Protein AF-A0A428WD52-F1 (afdb_monomer)

Solvent-accessible surface area (backbone atoms only — not comparable to full-atom values): 6414 Å² total; per-residue (Å²): 133,85,77,80,84,70,81,85,80,85,50,71,63,56,53,18,35,55,52,31,49,54,50,48,42,49,53,36,42,75,72,61,30,45,63,45,76,43,98,82,58,96,78,38,50,26,32,45,35,42,41,48,99,86,70,44,75,64,87,49,58,37,37,28,32,68,44,30,39,92,80,59,52,59,73,61,51,99,92,44,64,51,82,88,77,57,68,69,58,51,55,49,45,74,65,41,100,47,61,62,45,80,45,80,38,108

Structure (mmCIF, N/CA/C/O backbone):
data_AF-A0A428WD52-F1
#
_entry.id   AF-A0A428WD52-F1
#
loop_
_atom_site.group_PDB
_atom_site.id
_atom_site.type_symbol
_atom_site.label_atom_id
_atom_site.label_alt_id
_atom_site.label_comp_id
_atom_site.label_asym_id
_atom_site.label_entity_id
_atom_site.label_seq_id
_atom_site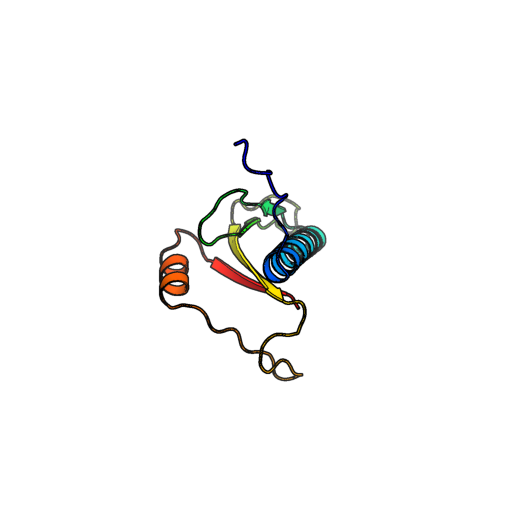.pdbx_PDB_ins_code
_atom_site.Cartn_x
_atom_site.Cartn_y
_atom_site.Cartn_z
_atom_site.occupancy
_atom_site.B_iso_or_equiv
_atom_site.auth_seq_id
_atom_site.auth_comp_id
_atom_site.auth_asym_id
_atom_site.auth_atom_id
_atom_site.pdbx_PDB_model_num
ATOM 1 N N . MET A 1 1 ? 45.670 -4.183 7.021 1.00 44.22 1 MET A N 1
ATOM 2 C CA . MET A 1 1 ? 45.039 -3.563 5.835 1.00 44.22 1 MET A CA 1
ATOM 3 C C . MET A 1 1 ? 43.598 -3.232 6.194 1.00 44.22 1 MET A C 1
ATOM 5 O O . MET A 1 1 ? 42.764 -4.125 6.194 1.00 44.22 1 MET A O 1
ATOM 9 N N . ALA A 1 2 ? 43.319 -1.994 6.609 1.00 51.59 2 ALA A N 1
ATOM 10 C CA . ALA A 1 2 ? 41.952 -1.557 6.884 1.00 51.59 2 ALA A CA 1
ATOM 11 C C . ALA A 1 2 ? 41.220 -1.388 5.544 1.00 51.59 2 ALA A C 1
ATOM 13 O O . ALA A 1 2 ? 41.616 -0.558 4.726 1.00 51.59 2 ALA A O 1
ATOM 14 N N . GLY A 1 3 ? 40.205 -2.217 5.287 1.00 56.84 3 GLY A N 1
ATOM 15 C CA . GLY A 1 3 ? 39.366 -2.09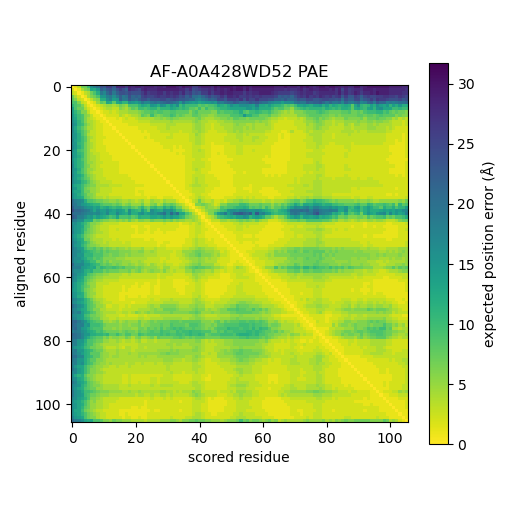1 4.099 1.00 56.84 3 GLY A CA 1
ATOM 16 C C . GLY A 1 3 ? 38.681 -0.727 4.094 1.00 56.84 3 GLY A C 1
ATOM 17 O O . GLY A 1 3 ? 38.067 -0.333 5.084 1.00 56.84 3 GLY A O 1
ATOM 18 N N . ARG A 1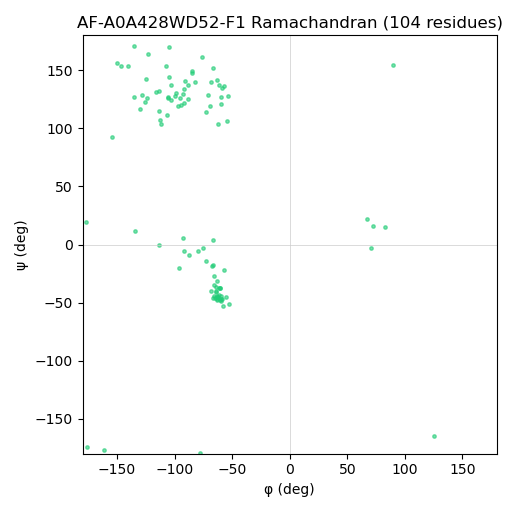 4 ? 38.813 0.016 2.994 1.00 63.97 4 ARG A N 1
ATOM 19 C CA . ARG A 1 4 ? 38.160 1.314 2.814 1.00 63.97 4 ARG A CA 1
ATOM 20 C C . ARG A 1 4 ? 36.645 1.100 2.850 1.00 63.97 4 ARG A C 1
ATOM 22 O O . ARG A 1 4 ? 36.078 0.613 1.873 1.00 63.97 4 ARG A O 1
ATOM 29 N N . LEU A 1 5 ? 36.007 1.454 3.967 1.00 64.44 5 LEU A N 1
ATOM 30 C CA . LEU A 1 5 ? 34.549 1.509 4.088 1.00 64.44 5 LEU A CA 1
ATOM 31 C C . LEU A 1 5 ? 34.023 2.411 2.969 1.00 64.44 5 LEU A C 1
ATOM 33 O O . LEU A 1 5 ? 34.231 3.624 2.968 1.00 64.44 5 LEU A O 1
ATOM 37 N N . THR A 1 6 ? 33.417 1.796 1.960 1.00 77.94 6 THR A N 1
ATOM 38 C CA . THR A 1 6 ? 32.752 2.512 0.877 1.00 77.94 6 THR A CA 1
ATOM 39 C C . THR A 1 6 ? 31.321 2.750 1.326 1.00 77.94 6 THR A C 1
ATOM 41 O O . THR A 1 6 ? 30.635 1.810 1.720 1.00 77.94 6 THR A O 1
ATOM 44 N N . MET A 1 7 ? 30.880 4.009 1.311 1.00 85.12 7 MET A N 1
ATOM 45 C CA . MET A 1 7 ? 29.503 4.337 1.677 1.00 85.12 7 MET A CA 1
ATOM 46 C C . MET A 1 7 ? 28.530 3.596 0.745 1.00 85.12 7 MET A C 1
ATOM 48 O O . MET A 1 7 ? 28.754 3.596 -0.474 1.00 85.12 7 MET A O 1
ATOM 52 N N . PRO A 1 8 ? 27.467 2.968 1.280 1.00 82.94 8 PRO A N 1
ATOM 53 C CA . PRO A 1 8 ? 26.490 2.272 0.457 1.00 82.94 8 PRO A CA 1
ATOM 54 C C . PRO A 1 8 ? 25.807 3.259 -0.494 1.00 82.94 8 PRO A C 1
ATOM 56 O O . PRO A 1 8 ? 25.453 4.377 -0.115 1.00 82.94 8 PRO A O 1
ATOM 59 N N . ARG A 1 9 ? 25.621 2.847 -1.751 1.00 85.25 9 ARG A N 1
ATOM 60 C CA . ARG A 1 9 ? 24.884 3.630 -2.748 1.00 85.25 9 ARG A CA 1
ATOM 61 C C . ARG A 1 9 ? 23.429 3.199 -2.744 1.00 85.25 9 ARG A C 1
ATOM 63 O O . ARG A 1 9 ? 23.136 2.014 -2.860 1.00 85.25 9 ARG A O 1
ATOM 70 N N . ARG A 1 10 ? 22.527 4.172 -2.660 1.00 84.69 10 ARG A N 1
ATOM 71 C CA . ARG A 1 10 ? 21.091 3.928 -2.785 1.00 84.69 10 ARG A CA 1
ATOM 72 C C . ARG A 1 10 ? 20.739 3.577 -4.231 1.00 84.69 10 ARG A C 1
ATOM 74 O O . ARG A 1 10 ? 21.113 4.316 -5.144 1.00 84.69 10 ARG A O 1
ATOM 81 N N . SER A 1 11 ? 20.017 2.479 -4.435 1.00 89.81 11 SER A N 1
ATOM 82 C CA . SER A 1 11 ? 19.551 2.060 -5.759 1.00 89.81 11 SER A CA 1
ATOM 83 C C . SER A 1 11 ? 18.354 2.890 -6.237 1.00 89.81 11 SER A C 1
ATOM 85 O O . SER A 1 11 ? 17.664 3.538 -5.445 1.00 89.81 11 SER A O 1
ATOM 87 N N . VAL A 1 12 ? 18.094 2.856 -7.547 1.00 89.44 12 VAL A N 1
ATOM 88 C CA . VAL A 1 12 ? 16.888 3.436 -8.168 1.00 89.44 12 VAL A CA 1
ATOM 89 C C . VAL A 1 12 ? 15.628 2.858 -7.519 1.00 89.44 12 VAL A C 1
ATOM 91 O O . VAL A 1 12 ? 14.741 3.602 -7.120 1.00 89.44 12 VAL A O 1
ATOM 94 N N . GLN A 1 13 ? 15.603 1.540 -7.318 1.00 87.19 13 GLN A N 1
ATOM 95 C CA . GLN A 1 13 ? 14.492 0.816 -6.702 1.00 87.19 13 GLN A CA 1
ATOM 96 C C . GLN A 1 13 ? 14.246 1.282 -5.265 1.00 87.19 13 GLN A C 1
ATOM 98 O O . GLN A 1 13 ? 13.108 1.535 -4.886 1.00 87.19 13 GLN A O 1
ATOM 103 N N . GLN A 1 14 ? 15.310 1.470 -4.476 1.00 89.12 14 GLN A N 1
ATOM 104 C CA . GLN A 1 14 ? 15.178 2.016 -3.127 1.00 89.12 14 GLN A CA 1
ATOM 105 C C . GLN A 1 14 ? 14.602 3.433 -3.173 1.00 89.12 14 GLN A C 1
ATOM 107 O O . GLN A 1 14 ? 13.708 3.756 -2.402 1.00 89.12 14 GLN A O 1
ATOM 112 N N . ARG A 1 15 ? 15.085 4.309 -4.063 1.00 92.69 15 ARG A N 1
ATOM 113 C CA . ARG A 1 15 ? 14.508 5.658 -4.197 1.00 92.69 15 ARG A CA 1
ATOM 114 C C . ARG A 1 15 ? 13.024 5.629 -4.558 1.00 92.69 15 ARG A C 1
ATOM 116 O O . ARG A 1 15 ? 12.267 6.339 -3.904 1.00 92.69 15 ARG A O 1
ATOM 123 N N . ALA A 1 16 ? 12.642 4.822 -5.545 1.00 93.69 16 ALA A N 1
ATOM 124 C CA . ALA A 1 16 ? 11.262 4.677 -5.989 1.00 93.69 16 ALA A CA 1
ATOM 125 C C . ALA A 1 16 ? 10.349 4.189 -4.855 1.00 93.69 16 ALA A C 1
ATOM 127 O O . ALA A 1 16 ? 9.331 4.820 -4.597 1.00 93.69 16 ALA A O 1
ATOM 128 N N . GLY A 1 17 ? 10.761 3.150 -4.116 1.00 92.25 17 GLY A N 1
ATOM 129 C CA . GLY A 1 17 ? 10.007 2.630 -2.968 1.00 92.25 17 GLY A CA 1
ATOM 130 C C . GLY A 1 17 ? 9.760 3.692 -1.896 1.00 92.25 17 GLY A C 1
ATOM 131 O O . GLY A 1 17 ? 8.618 4.000 -1.585 1.00 92.25 17 GLY A O 1
ATOM 132 N N . PHE A 1 18 ? 10.816 4.368 -1.441 1.00 92.44 18 PHE A N 1
ATOM 133 C CA . PHE A 1 18 ? 10.686 5.432 -0.439 1.00 92.44 18 PHE A CA 1
ATOM 134 C C . PHE A 1 18 ? 9.811 6.611 -0.897 1.00 92.44 18 PHE A C 1
ATOM 136 O O . PHE A 1 18 ? 9.112 7.204 -0.080 1.00 92.44 18 PHE A O 1
ATOM 143 N N . ARG A 1 19 ? 9.870 7.004 -2.180 1.00 94.94 19 ARG A N 1
ATOM 144 C CA . ARG A 1 19 ? 8.983 8.062 -2.694 1.00 94.94 19 ARG A CA 1
ATOM 145 C C . ARG A 1 19 ? 7.533 7.597 -2.745 1.00 94.94 19 ARG A C 1
ATOM 147 O O . ARG A 1 19 ? 6.654 8.376 -2.397 1.00 94.94 19 ARG A O 1
ATOM 154 N N . ALA A 1 20 ? 7.303 6.352 -3.148 1.00 96.12 20 ALA A N 1
ATOM 155 C CA . ALA A 1 20 ? 5.976 5.761 -3.174 1.00 96.12 20 ALA A CA 1
ATOM 156 C C . ALA A 1 20 ? 5.371 5.672 -1.767 1.00 96.12 20 ALA A C 1
ATOM 158 O O . ALA A 1 20 ? 4.240 6.099 -1.575 1.00 96.12 20 ALA A O 1
ATOM 159 N N . GLU A 1 21 ? 6.128 5.216 -0.767 1.00 95.75 21 GLU A N 1
ATOM 160 C CA . GLU A 1 21 ? 5.670 5.186 0.630 1.00 95.75 21 GLU A CA 1
ATOM 161 C C . GLU A 1 21 ? 5.313 6.586 1.145 1.00 95.75 21 GLU A C 1
ATOM 163 O O . GLU A 1 21 ? 4.251 6.770 1.731 1.00 95.75 21 GLU A O 1
ATOM 168 N N . ALA A 1 22 ? 6.151 7.593 0.868 1.00 96.12 22 ALA A N 1
ATOM 169 C CA . ALA A 1 22 ? 5.867 8.977 1.250 1.00 96.12 22 ALA A CA 1
ATOM 170 C C . ALA A 1 22 ? 4.617 9.541 0.549 1.00 96.12 22 ALA A C 1
ATOM 172 O O . ALA A 1 22 ? 3.858 10.308 1.142 1.00 96.12 22 ALA A O 1
ATOM 173 N N . PHE A 1 23 ? 4.391 9.166 -0.712 1.00 97.38 23 PHE A N 1
ATOM 174 C CA . PHE A 1 23 ? 3.175 9.527 -1.434 1.00 97.38 23 PHE A CA 1
ATOM 175 C C . PHE A 1 23 ? 1.937 8.872 -0.812 1.00 97.38 23 PHE A C 1
ATOM 177 O O . PHE A 1 23 ? 0.929 9.548 -0.621 1.00 97.38 23 PHE A O 1
ATOM 184 N N . VAL A 1 24 ? 2.018 7.584 -0.465 1.00 97.94 24 VAL A N 1
ATOM 185 C CA . VAL A 1 24 ? 0.922 6.842 0.174 1.00 97.94 24 VAL A CA 1
ATOM 186 C C . VAL A 1 24 ? 0.586 7.425 1.540 1.00 97.94 24 VAL A C 1
ATOM 188 O O . VAL A 1 24 ? -0.585 7.676 1.795 1.00 97.94 24 VAL A O 1
ATOM 191 N N . ASP A 1 25 ? 1.586 7.703 2.377 1.00 97.94 25 ASP A N 1
ATOM 192 C CA . ASP A 1 25 ? 1.397 8.362 3.675 1.00 97.94 25 ASP A CA 1
ATOM 193 C C . ASP A 1 25 ? 0.605 9.668 3.520 1.00 97.94 25 ASP A C 1
ATOM 195 O O . ASP A 1 25 ? -0.454 9.857 4.127 1.00 97.94 25 ASP A O 1
ATOM 199 N N . LYS A 1 26 ? 1.051 10.531 2.599 1.00 98.12 26 LYS A N 1
ATOM 200 C CA . LYS A 1 26 ? 0.352 11.778 2.289 1.00 98.12 26 LYS A CA 1
ATOM 201 C C . LYS A 1 26 ? -1.078 11.528 1.804 1.00 98.12 26 LYS A C 1
ATOM 203 O O . LYS A 1 26 ? -1.991 12.178 2.292 1.00 98.12 26 LYS A O 1
ATOM 208 N N . ALA A 1 27 ? -1.284 10.613 0.859 1.00 98.25 27 ALA A N 1
ATOM 209 C CA . ALA A 1 27 ? -2.603 10.340 0.289 1.00 98.25 27 ALA A CA 1
ATOM 210 C C . ALA A 1 27 ? -3.589 9.784 1.331 1.00 98.25 27 ALA A C 1
ATOM 212 O O . ALA A 1 27 ? -4.751 10.184 1.361 1.00 98.25 27 ALA A O 1
ATOM 213 N N . VAL A 1 28 ? -3.120 8.893 2.207 1.00 98.12 28 VAL A N 1
ATOM 214 C CA . VAL A 1 28 ? -3.894 8.329 3.321 1.00 98.12 28 VAL A CA 1
ATOM 215 C C . VAL A 1 28 ? -4.252 9.422 4.329 1.00 98.12 28 VAL A C 1
ATOM 217 O O . VAL A 1 28 ? -5.413 9.534 4.723 1.00 98.12 28 VAL A O 1
ATOM 220 N N . SER A 1 29 ? -3.280 10.263 4.686 1.00 97.38 29 SER A N 1
ATOM 221 C CA . SER A 1 29 ? -3.475 11.391 5.600 1.00 97.38 29 SER A CA 1
ATOM 222 C C . SER A 1 29 ? -4.448 12.432 5.036 1.00 97.38 29 SER A C 1
ATOM 224 O O . SER A 1 29 ? -5.356 12.876 5.737 1.00 97.38 29 SER A O 1
ATOM 226 N N . ASP A 1 30 ? -4.313 12.783 3.755 1.00 98.00 30 ASP A N 1
ATOM 227 C CA . ASP A 1 30 ? -5.207 13.713 3.055 1.00 98.00 30 ASP A CA 1
ATOM 228 C C . ASP A 1 30 ? -6.647 13.173 2.973 1.00 98.00 30 ASP A C 1
ATOM 230 O O . ASP A 1 30 ? -7.603 13.948 3.021 1.00 98.00 30 ASP A O 1
ATOM 234 N N . ALA A 1 31 ? -6.816 11.848 2.896 1.00 96.56 31 ALA A N 1
ATOM 235 C CA . ALA A 1 31 ? -8.116 11.178 2.968 1.00 96.56 31 ALA A CA 1
ATOM 236 C C . ALA A 1 31 ? -8.701 11.117 4.396 1.00 96.56 31 ALA A C 1
ATOM 238 O O . ALA A 1 31 ? -9.824 10.651 4.580 1.00 96.56 31 ALA A O 1
ATOM 239 N N . GLY A 1 32 ? -7.967 11.597 5.407 1.00 97.00 32 GLY A N 1
ATOM 240 C CA . GLY A 1 32 ? -8.395 11.622 6.806 1.00 97.00 32 GLY A CA 1
ATOM 241 C C . GLY A 1 32 ? -8.172 10.310 7.557 1.00 97.00 32 GLY A C 1
ATOM 242 O O . GLY A 1 32 ? -8.750 10.125 8.625 1.00 97.00 32 GLY A O 1
ATOM 243 N N . HIS A 1 33 ? -7.363 9.397 7.020 1.00 97.88 33 HIS A N 1
ATOM 244 C CA . HIS A 1 33 ? -7.022 8.118 7.644 1.00 97.88 33 HIS A CA 1
ATOM 245 C C . HIS A 1 33 ? -5.604 8.141 8.222 1.00 97.88 33 HIS A C 1
ATOM 247 O O . HIS A 1 33 ? -4.835 9.070 7.984 1.00 97.88 33 HIS A O 1
ATOM 253 N N . VAL A 1 34 ? -5.250 7.117 8.999 1.00 97.38 34 VAL A N 1
ATOM 254 C CA . VAL A 1 34 ? -3.939 7.046 9.656 1.00 97.38 34 VAL A CA 1
ATOM 255 C C . VAL A 1 34 ? -3.035 6.071 8.913 1.00 97.38 34 VAL A C 1
ATOM 257 O O . VAL A 1 34 ? -3.369 4.895 8.758 1.00 97.38 34 VAL A O 1
ATOM 260 N N . TRP A 1 35 ? -1.867 6.553 8.488 1.00 97.31 35 TRP A N 1
ATOM 261 C CA . TRP A 1 35 ? -0.781 5.711 8.001 1.00 97.31 35 TRP A CA 1
ATOM 262 C C . TRP A 1 35 ? 0.165 5.349 9.148 1.00 97.31 35 TRP A C 1
ATOM 264 O O . TRP A 1 35 ? 0.753 6.215 9.791 1.00 97.31 35 TRP A O 1
ATOM 274 N N . ASN A 1 36 ? 0.338 4.052 9.387 1.00 94.56 36 ASN A N 1
ATOM 275 C CA . ASN A 1 36 ? 1.278 3.519 10.365 1.00 94.56 36 ASN A CA 1
ATOM 276 C C . ASN A 1 36 ? 2.396 2.782 9.622 1.00 94.56 36 ASN A C 1
ATOM 278 O O . ASN A 1 36 ? 2.183 1.664 9.148 1.00 94.56 36 ASN A O 1
ATOM 282 N N . ASN A 1 37 ? 3.580 3.392 9.505 1.00 90.50 37 ASN A N 1
ATOM 283 C CA . ASN A 1 37 ? 4.696 2.754 8.804 1.00 90.50 37 ASN A CA 1
ATOM 284 C C . ASN A 1 37 ? 5.207 1.512 9.551 1.00 90.50 37 ASN A C 1
ATOM 286 O O . ASN A 1 37 ? 5.116 1.409 10.777 1.00 90.50 37 ASN A O 1
ATOM 290 N N . THR A 1 38 ? 5.771 0.557 8.815 1.00 85.62 38 THR A N 1
ATOM 291 C CA . THR A 1 38 ? 6.438 -0.599 9.418 1.00 85.62 38 THR A CA 1
ATOM 292 C C . THR A 1 38 ? 7.929 -0.523 9.130 1.00 85.62 38 THR A C 1
ATOM 294 O O . THR A 1 38 ? 8.389 -0.740 8.018 1.00 85.62 38 THR A O 1
ATOM 297 N N . LEU A 1 39 ? 8.723 -0.202 10.154 1.00 72.19 39 LEU A N 1
ATOM 298 C CA . LEU A 1 39 ? 10.165 0.024 9.988 1.00 72.19 39 LEU A CA 1
ATOM 299 C C . LEU A 1 39 ? 10.951 -1.246 9.616 1.00 72.19 39 LEU A C 1
ATOM 301 O O . LEU A 1 39 ? 12.099 -1.142 9.179 1.00 72.19 39 LEU A O 1
ATOM 305 N N . ARG A 1 40 ? 10.379 -2.437 9.842 1.00 61.88 40 ARG A N 1
ATOM 306 C CA . ARG A 1 40 ? 10.982 -3.745 9.545 1.00 61.88 40 ARG A CA 1
ATOM 307 C C . ARG A 1 40 ? 9.895 -4.799 9.331 1.00 61.88 40 ARG A C 1
ATOM 309 O O . ARG A 1 40 ? 9.490 -5.441 10.295 1.00 61.88 40 ARG A O 1
ATOM 316 N N . ASP A 1 41 ? 9.468 -5.015 8.092 1.00 67.44 41 ASP A N 1
ATOM 317 C CA . ASP A 1 41 ? 8.681 -6.204 7.749 1.00 67.44 41 ASP A CA 1
ATOM 318 C C . ASP A 1 41 ? 9.098 -6.774 6.389 1.00 67.44 41 ASP A C 1
ATOM 320 O O . ASP A 1 41 ? 9.646 -6.088 5.526 1.00 67.44 41 ASP A O 1
ATOM 324 N N . PHE A 1 42 ? 8.889 -8.074 6.225 1.00 73.69 42 PHE A N 1
ATOM 325 C CA . PHE A 1 42 ? 9.347 -8.861 5.090 1.00 73.69 42 PHE A CA 1
ATOM 326 C C . PHE A 1 42 ? 8.459 -8.709 3.856 1.00 73.69 42 PHE A C 1
ATOM 328 O O . PHE A 1 42 ? 8.825 -9.248 2.818 1.00 73.69 42 PHE A O 1
ATOM 335 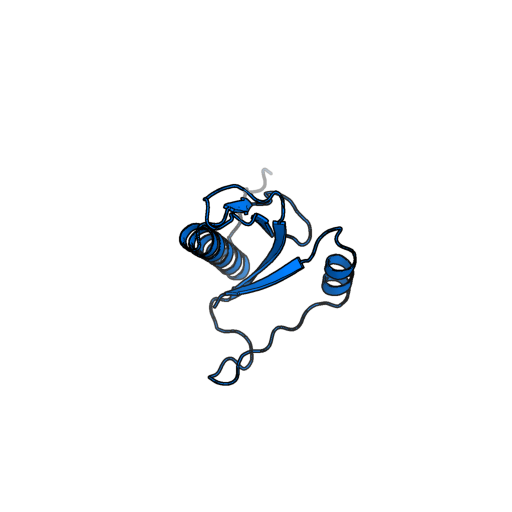N N . GLY A 1 43 ? 7.330 -8.002 3.927 1.00 86.50 43 GLY A N 1
ATOM 336 C CA . GLY A 1 43 ? 6.415 -7.843 2.791 1.00 86.50 43 GLY A CA 1
ATOM 337 C C . GLY A 1 43 ? 5.212 -6.936 3.041 1.00 86.50 43 GLY A C 1
ATOM 338 O O . GLY A 1 43 ? 4.225 -7.064 2.320 1.00 86.50 43 GLY A O 1
ATOM 339 N N . ILE A 1 44 ? 5.279 -6.077 4.062 1.00 94.75 44 ILE A N 1
ATOM 340 C CA . ILE A 1 44 ? 4.285 -5.058 4.414 1.00 94.75 44 ILE A CA 1
ATOM 341 C C . ILE A 1 44 ? 5.057 -3.775 4.722 1.00 94.75 44 ILE A C 1
ATOM 343 O O . ILE A 1 44 ? 5.980 -3.790 5.529 1.00 94.75 44 ILE A O 1
ATOM 347 N N . ASP A 1 45 ? 4.693 -2.674 4.077 1.00 94.94 45 ASP A N 1
ATOM 348 C CA . ASP A 1 45 ? 5.382 -1.390 4.266 1.00 94.94 45 ASP A CA 1
ATOM 349 C C . ASP A 1 45 ? 4.654 -0.507 5.295 1.00 94.94 45 ASP A C 1
ATOM 351 O O . ASP A 1 45 ? 5.244 0.388 5.905 1.00 94.94 45 ASP A O 1
ATOM 355 N N . GLY A 1 46 ? 3.370 -0.780 5.541 1.00 95.69 46 GLY A N 1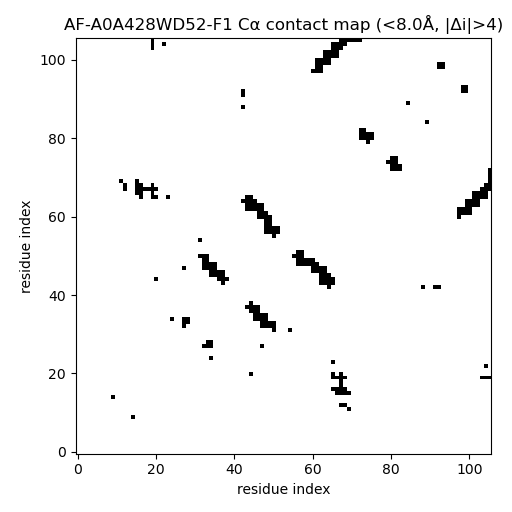
ATOM 356 C CA . GLY A 1 46 ? 2.608 -0.105 6.582 1.00 95.69 46 GLY A CA 1
ATOM 357 C C . GLY A 1 46 ? 1.193 -0.634 6.758 1.00 95.69 46 GLY A C 1
ATOM 358 O O . GLY A 1 46 ? 0.768 -1.603 6.127 1.00 95.69 46 GLY A O 1
ATOM 359 N N . HIS A 1 47 ? 0.446 0.039 7.622 1.00 96.25 47 HIS A N 1
ATOM 360 C CA . HIS A 1 47 ? -0.970 -0.202 7.854 1.00 96.25 47 HIS A CA 1
ATOM 361 C C . HIS A 1 47 ? -1.772 1.082 7.662 1.00 96.25 47 HIS A C 1
ATOM 363 O O . HIS A 1 47 ? -1.337 2.155 8.075 1.00 96.25 47 HIS A O 1
ATOM 369 N N . ILE A 1 48 ? -2.966 0.948 7.086 1.00 97.75 48 ILE A N 1
ATOM 370 C CA . ILE A 1 48 ? -3.935 2.040 6.949 1.00 97.75 48 ILE A CA 1
ATOM 371 C C . ILE A 1 48 ? -5.054 1.790 7.940 1.00 97.75 48 ILE A C 1
ATOM 373 O O . ILE A 1 48 ? -5.810 0.832 7.768 1.00 97.75 48 ILE A O 1
ATOM 377 N N . GLU A 1 49 ? -5.148 2.629 8.964 1.00 97.31 49 GLU A N 1
ATOM 378 C CA . GLU A 1 49 ? -6.228 2.595 9.943 1.00 97.31 49 GLU A CA 1
ATOM 379 C C . GLU A 1 49 ? -7.323 3.584 9.565 1.00 97.31 49 GLU A C 1
ATOM 381 O O . GLU A 1 49 ? -7.077 4.766 9.309 1.00 97.31 49 GLU A O 1
ATOM 386 N N . PHE A 1 50 ? -8.545 3.060 9.486 1.00 97.00 50 PHE A N 1
ATOM 387 C CA . PHE A 1 50 ? -9.686 3.820 9.019 1.00 97.00 50 PHE A CA 1
ATOM 388 C C . PHE A 1 50 ? -10.252 4.674 10.139 1.00 97.00 50 PHE A C 1
ATOM 390 O O . PHE A 1 50 ? -10.395 4.242 11.287 1.00 97.00 50 PHE A O 1
ATOM 397 N N . VAL A 1 51 ? -10.626 5.880 9.751 1.00 97.56 51 VAL A N 1
ATOM 398 C CA . VAL A 1 51 ? -11.259 6.879 10.597 1.00 97.56 51 VAL A CA 1
ATOM 399 C C . VAL A 1 51 ? -12.652 7.111 10.033 1.00 97.56 51 VAL A C 1
ATOM 401 O O . VAL A 1 51 ? -12.809 7.246 8.817 1.00 97.56 51 VAL A O 1
ATOM 404 N N . ASP A 1 52 ? -13.658 7.089 10.897 1.00 93.31 52 ASP A N 1
ATOM 405 C CA . ASP A 1 52 ? -15.046 7.269 10.490 1.00 93.31 52 ASP A CA 1
ATOM 406 C C . ASP A 1 52 ? -15.401 8.744 10.219 1.00 93.31 52 ASP A C 1
ATOM 408 O O . ASP A 1 52 ? -14.583 9.662 10.339 1.00 93.31 52 ASP A O 1
ATOM 412 N N . THR A 1 53 ? -16.657 8.990 9.846 1.00 92.38 53 THR A N 1
ATOM 413 C CA . THR A 1 53 ? -17.159 10.336 9.538 1.00 92.38 53 THR A CA 1
ATOM 414 C C . THR A 1 53 ? -17.197 11.274 10.747 1.00 92.38 53 THR A C 1
ATOM 416 O O . THR A 1 53 ? -17.260 12.489 10.567 1.00 92.38 53 THR A O 1
ATOM 419 N N . GLU A 1 54 ? -17.144 10.738 11.967 1.00 95.19 54 GLU A N 1
ATOM 420 C CA . GLU A 1 54 ? -17.087 11.495 13.221 1.00 95.19 54 GLU A CA 1
ATOM 421 C C . GLU A 1 54 ? -15.646 11.741 13.692 1.00 95.19 54 GLU A C 1
ATOM 423 O O . GLU A 1 54 ? -15.428 12.333 14.751 1.00 95.19 54 GLU A O 1
ATOM 428 N N . ARG A 1 55 ? -14.652 11.355 12.879 1.00 93.31 55 ARG A N 1
ATOM 429 C CA . ARG A 1 55 ? -13.216 11.424 13.184 1.00 93.31 55 ARG A CA 1
ATOM 430 C C . ARG A 1 55 ? -12.782 10.479 14.304 1.00 93.31 55 ARG A C 1
ATOM 432 O O . ARG A 1 55 ? -11.737 10.703 14.917 1.00 93.31 55 ARG A O 1
ATOM 439 N N . GLN A 1 56 ? -13.551 9.427 14.569 1.00 95.50 56 GLN A N 1
ATOM 440 C CA . GLN A 1 56 ? -13.146 8.379 15.493 1.00 95.50 56 GLN A CA 1
ATOM 441 C C . GLN A 1 56 ? -12.354 7.310 14.751 1.00 95.50 56 GLN A C 1
ATOM 443 O O . GLN A 1 56 ? -12.685 6.891 13.639 1.00 95.50 56 GLN A O 1
ATOM 448 N N . VAL A 1 57 ? -11.272 6.868 15.382 1.00 93.94 57 VAL A N 1
ATOM 449 C CA . VAL A 1 57 ? -10.471 5.761 14.875 1.00 93.94 57 VAL A CA 1
ATOM 450 C C . VAL A 1 57 ? -11.293 4.481 15.020 1.00 93.94 57 VAL A C 1
ATOM 452 O O . VAL A 1 57 ? -11.678 4.109 16.126 1.00 93.94 57 VAL A O 1
ATOM 455 N N . SER A 1 58 ? -11.573 3.810 13.903 1.00 90.06 58 SER A N 1
ATOM 456 C CA . SER A 1 58 ? -12.517 2.682 13.858 1.00 90.06 58 SER A CA 1
ATOM 457 C C . SER A 1 58 ? -11.992 1.393 14.501 1.00 90.06 58 SER A C 1
ATOM 459 O O . SER A 1 58 ? -12.748 0.441 14.691 1.00 90.06 58 SER A O 1
ATOM 461 N N . GLY A 1 59 ? -10.682 1.309 14.764 1.00 89.31 59 GLY A N 1
ATOM 462 C CA . GLY A 1 59 ? -9.991 0.072 15.140 1.00 89.31 59 GLY A CA 1
ATOM 463 C C . GLY A 1 59 ? -9.866 -0.946 13.996 1.00 89.31 59 GLY A C 1
ATOM 464 O O . GLY A 1 59 ? -9.226 -1.989 14.156 1.00 89.31 59 GLY A O 1
ATOM 465 N N . PHE A 1 60 ? -10.438 -0.658 12.822 1.00 94.19 60 PHE A N 1
ATOM 466 C CA . PHE A 1 60 ? -10.241 -1.439 11.609 1.00 94.19 60 PHE A CA 1
ATOM 467 C C . PHE A 1 60 ? -9.074 -0.865 10.801 1.00 94.19 60 PHE A C 1
ATOM 469 O O . PHE A 1 60 ? -8.976 0.338 10.567 1.00 94.19 60 PHE A O 1
ATOM 476 N N . ALA A 1 61 ? -8.188 -1.746 10.341 1.00 95.25 61 ALA A N 1
ATOM 477 C CA . ALA A 1 61 ? -7.069 -1.372 9.487 1.00 95.25 61 ALA A CA 1
ATOM 478 C C . ALA A 1 61 ? -6.754 -2.497 8.498 1.00 95.25 61 ALA A C 1
ATOM 480 O O . ALA A 1 61 ? -6.985 -3.682 8.775 1.00 95.25 61 ALA A O 1
ATOM 481 N N . VAL A 1 62 ? -6.171 -2.113 7.371 1.00 97.19 62 VAL A N 1
ATOM 482 C CA . VAL A 1 62 ? -5.594 -3.032 6.385 1.00 97.19 62 VAL A CA 1
ATOM 483 C C . VAL A 1 62 ? -4.077 -2.954 6.433 1.00 97.19 62 VAL A C 1
ATOM 485 O O . VAL A 1 62 ? -3.506 -1.946 6.848 1.00 97.19 62 VAL A O 1
ATOM 488 N N . ALA A 1 63 ? -3.412 -4.034 6.042 1.00 96.81 63 ALA A N 1
ATOM 489 C CA . ALA A 1 63 ? -1.982 -4.008 5.778 1.00 96.81 63 ALA A CA 1
ATOM 490 C C . ALA A 1 63 ? -1.744 -3.541 4.339 1.00 96.81 63 ALA A C 1
ATOM 492 O O . ALA A 1 63 ? -2.564 -3.798 3.462 1.00 96.81 63 ALA A O 1
ATOM 493 N N . ALA A 1 64 ? -0.644 -2.846 4.093 1.00 97.06 64 ALA A N 1
ATOM 494 C CA . ALA A 1 64 ? -0.330 -2.265 2.801 1.00 97.06 64 ALA A CA 1
ATOM 495 C C . ALA A 1 64 ? 1.072 -2.678 2.361 1.00 97.06 64 ALA A C 1
ATOM 497 O O . ALA A 1 64 ? 2.048 -2.502 3.090 1.00 97.06 64 ALA A O 1
ATOM 498 N N . GLN A 1 65 ? 1.171 -3.191 1.140 1.00 96.38 65 GLN A N 1
ATOM 499 C CA . GLN A 1 65 ? 2.431 -3.283 0.416 1.00 96.38 65 GLN A CA 1
ATOM 500 C C . GLN A 1 65 ? 2.421 -2.207 -0.669 1.00 96.38 65 GLN A C 1
ATOM 502 O O . GLN A 1 65 ? 1.521 -2.160 -1.504 1.00 96.38 65 GLN A O 1
ATOM 507 N N . VAL A 1 66 ? 3.453 -1.381 -0.685 1.00 95.75 66 VAL A N 1
ATOM 508 C CA . VAL A 1 66 ? 3.682 -0.303 -1.635 1.00 95.75 66 VAL A CA 1
ATOM 509 C C . VAL A 1 66 ? 4.736 -0.729 -2.659 1.00 95.75 66 VAL A C 1
ATOM 511 O O . VAL A 1 66 ? 5.752 -1.359 -2.349 1.00 95.75 66 VAL A O 1
ATOM 514 N N . LYS A 1 67 ? 4.487 -0.409 -3.927 1.00 94.81 67 LYS A N 1
ATOM 515 C CA . LYS A 1 67 ? 5.416 -0.629 -5.037 1.00 94.81 67 LYS A CA 1
ATOM 516 C C . LYS A 1 67 ? 5.553 0.662 -5.823 1.00 94.81 67 LYS A C 1
ATOM 518 O O . LYS A 1 67 ? 4.584 1.143 -6.393 1.00 94.81 67 LYS A O 1
ATOM 523 N N . GLY A 1 68 ? 6.766 1.209 -5.825 1.00 94.62 68 GLY A N 1
ATOM 524 C CA . GLY A 1 68 ? 7.123 2.414 -6.565 1.00 94.62 68 GLY A C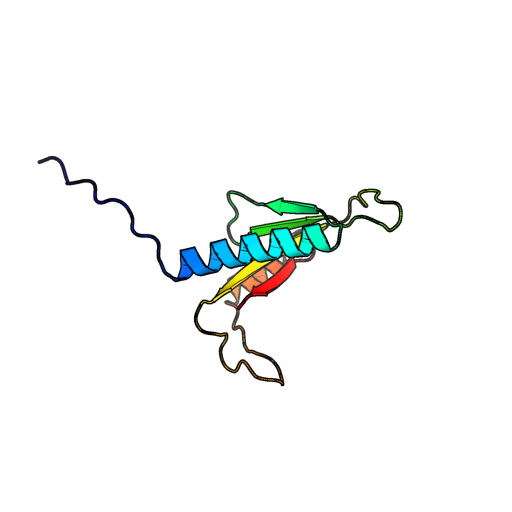A 1
ATOM 525 C C . GLY A 1 68 ? 7.939 2.101 -7.812 1.00 94.62 68 GLY A C 1
ATOM 526 O O . GLY A 1 68 ? 8.810 1.227 -7.777 1.00 94.62 68 GLY A O 1
ATOM 527 N N . THR A 1 69 ? 7.723 2.861 -8.879 1.00 92.62 69 THR A N 1
ATOM 528 C CA . THR A 1 69 ? 8.584 2.888 -10.072 1.00 92.62 69 THR A CA 1
ATOM 529 C C . THR A 1 69 ? 9.090 4.320 -10.335 1.00 92.62 69 THR A C 1
ATOM 531 O O . THR A 1 69 ? 8.643 5.270 -9.703 1.00 92.62 69 THR A O 1
ATOM 534 N N . GLU A 1 70 ? 10.131 4.484 -11.162 1.00 89.94 70 GLU A N 1
ATOM 535 C CA . GLU A 1 70 ? 10.520 5.809 -11.708 1.00 89.94 70 GLU A CA 1
ATOM 536 C C . GLU A 1 70 ? 10.308 5.878 -13.232 1.00 89.94 70 GLU A C 1
ATOM 538 O O . GLU A 1 70 ? 10.680 6.869 -13.856 1.00 89.94 70 GLU A O 1
ATOM 543 N N . VAL A 1 71 ? 9.839 4.788 -13.848 1.00 89.56 71 VAL A N 1
ATOM 544 C CA . VAL A 1 71 ? 9.877 4.579 -15.305 1.00 89.56 71 VAL A CA 1
ATOM 545 C C . VAL A 1 71 ? 8.558 4.049 -15.870 1.00 89.56 71 VAL A C 1
ATOM 547 O O . VAL A 1 71 ? 8.545 3.587 -17.010 1.00 89.56 71 VAL A O 1
ATOM 550 N N . GLY A 1 72 ? 7.474 4.057 -15.095 1.00 89.88 72 GLY A N 1
ATOM 551 C CA . GLY A 1 72 ? 6.236 3.399 -15.489 1.00 89.88 72 GLY A CA 1
ATOM 552 C C . GLY A 1 72 ? 6.145 1.945 -15.057 1.00 89.88 72 GLY A C 1
ATOM 553 O O . GLY A 1 72 ? 7.153 1.249 -14.863 1.00 89.88 72 GLY A O 1
ATOM 554 N N . PHE A 1 73 ? 4.908 1.472 -14.913 1.00 92.94 73 PHE A N 1
ATOM 555 C CA . PHE A 1 73 ? 4.609 0.045 -14.875 1.00 92.94 73 PHE A CA 1
ATOM 556 C C . PHE A 1 73 ? 4.453 -0.503 -16.302 1.00 92.94 73 PHE A C 1
ATOM 558 O O . PHE A 1 73 ? 4.001 0.205 -17.204 1.00 92.94 73 PHE A O 1
ATOM 565 N N . PRO A 1 74 ? 4.800 -1.780 -16.549 1.00 92.81 74 PRO A N 1
ATOM 566 C CA . PRO A 1 74 ? 4.622 -2.383 -17.861 1.00 92.81 74 PRO A CA 1
ATOM 567 C C . PRO A 1 74 ? 3.188 -2.260 -18.380 1.00 92.81 74 PRO A C 1
ATOM 569 O O . PRO A 1 74 ? 2.232 -2.673 -17.724 1.00 92.81 74 PRO A O 1
ATOM 572 N N . GLY A 1 75 ? 3.058 -1.748 -19.603 1.00 91.12 75 GLY A N 1
ATOM 573 C CA . GLY A 1 75 ? 1.768 -1.596 -20.262 1.00 91.12 75 GLY A CA 1
ATOM 574 C C . GLY A 1 75 ? 0.899 -0.484 -19.690 1.00 91.12 75 GLY A C 1
ATOM 575 O O . GLY A 1 75 ? -0.286 -0.507 -19.990 1.00 91.12 75 GLY A O 1
ATOM 576 N N . ASP A 1 76 ? 1.448 0.448 -18.908 1.00 91.00 76 ASP A N 1
ATOM 577 C CA . ASP A 1 76 ? 0.697 1.602 -18.419 1.00 91.00 76 ASP A CA 1
ATOM 578 C C . ASP A 1 76 ? 0.145 2.457 -19.573 1.00 91.00 76 ASP A C 1
ATOM 580 O O . ASP A 1 76 ? 0.873 2.899 -20.467 1.00 91.00 76 ASP A O 1
ATOM 584 N N . ASN A 1 77 ? -1.177 2.597 -19.597 1.00 90.12 77 ASN A N 1
ATOM 585 C CA . ASN A 1 77 ? -1.946 3.385 -20.549 1.00 90.12 77 ASN A CA 1
ATOM 586 C C . ASN A 1 77 ? -3.354 3.658 -19.983 1.00 90.12 77 ASN A C 1
ATOM 588 O O . ASN A 1 77 ? -3.693 3.233 -18.883 1.00 90.12 77 ASN A O 1
ATOM 592 N N . ALA A 1 78 ? -4.220 4.318 -20.757 1.00 90.38 78 ALA A N 1
ATOM 593 C CA . ALA A 1 78 ? -5.581 4.655 -20.321 1.00 90.38 78 ALA A CA 1
ATOM 594 C C . ALA A 1 78 ? -6.446 3.446 -19.886 1.00 90.38 78 ALA A C 1
ATOM 596 O O . ALA A 1 78 ? -7.412 3.630 -19.150 1.00 90.38 78 ALA A O 1
ATOM 597 N N . ALA A 1 79 ? -6.127 2.225 -20.329 1.00 90.62 79 ALA A N 1
ATOM 598 C CA . ALA A 1 79 ? -6.812 0.995 -19.930 1.00 90.62 79 ALA A CA 1
ATOM 599 C C . ALA A 1 79 ? -6.247 0.351 -18.646 1.00 90.62 79 ALA A C 1
ATOM 601 O O . ALA A 1 79 ? -6.849 -0.591 -18.131 1.00 90.62 79 ALA A O 1
ATOM 602 N N . GLY A 1 80 ? -5.113 0.833 -18.130 1.00 91.25 80 GLY A N 1
ATOM 603 C CA . GLY A 1 80 ? -4.467 0.349 -16.910 1.00 91.25 80 GLY A CA 1
ATOM 604 C C . GLY A 1 80 ? -3.011 -0.059 -17.121 1.00 91.25 80 GLY A C 1
ATOM 605 O O . GLY A 1 80 ? -2.408 0.248 -18.143 1.00 91.25 80 GLY A O 1
ATOM 606 N N . PHE A 1 81 ? -2.464 -0.787 -16.147 1.00 94.38 81 PHE A N 1
ATOM 607 C CA . PHE A 1 81 ? -1.071 -1.234 -16.108 1.00 94.38 81 PHE A CA 1
ATOM 608 C C . PHE A 1 81 ? -0.966 -2.705 -15.683 1.00 94.38 81 PHE A C 1
ATOM 610 O O . PHE A 1 81 ? -1.935 -3.318 -15.229 1.00 94.38 81 PHE A O 1
ATOM 617 N N . ARG A 1 82 ? 0.233 -3.287 -15.797 1.00 93.56 82 ARG A N 1
ATOM 618 C CA . ARG A 1 82 ? 0.541 -4.634 -15.303 1.00 93.56 82 ARG A CA 1
ATOM 619 C C . ARG A 1 82 ? 1.549 -4.585 -14.164 1.00 93.56 82 ARG A C 1
ATOM 621 O O . ARG A 1 82 ? 2.633 -4.029 -14.302 1.00 93.56 82 ARG A O 1
ATOM 628 N N . PHE A 1 83 ? 1.236 -5.297 -13.089 1.00 92.31 83 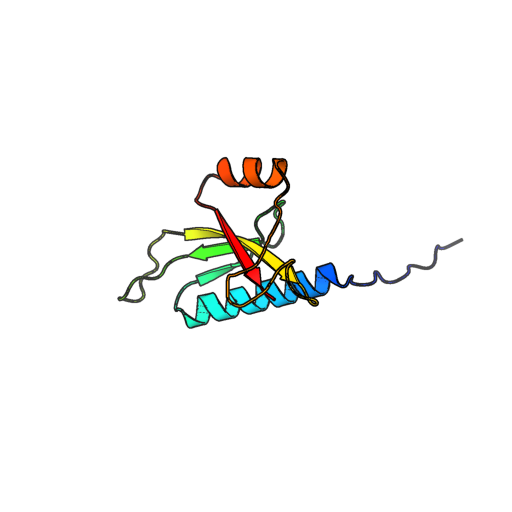PHE A N 1
ATOM 629 C CA . PHE A 1 83 ? 2.187 -5.641 -12.043 1.00 92.31 83 PHE A CA 1
ATOM 630 C C . PHE A 1 83 ? 2.179 -7.158 -11.843 1.00 92.31 83 PHE A C 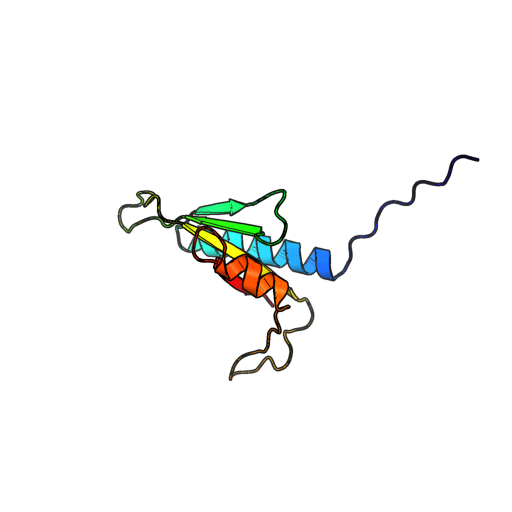1
ATOM 632 O O . PHE 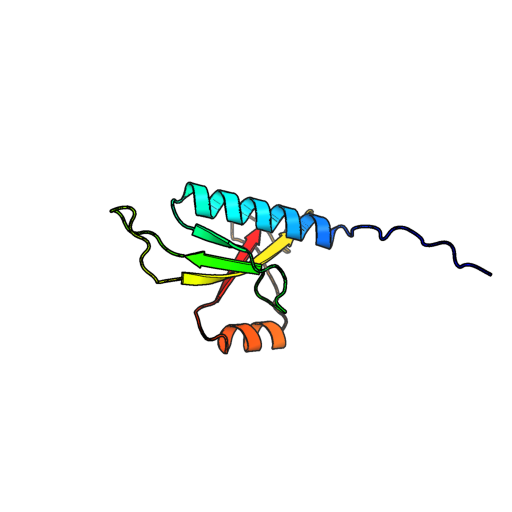A 1 83 ? 1.125 -7.748 -11.617 1.00 92.31 83 PHE A O 1
ATOM 639 N N . VAL A 1 84 ? 3.338 -7.800 -11.997 1.00 91.81 84 VAL A N 1
ATOM 640 C CA . VAL A 1 84 ? 3.479 -9.251 -11.812 1.00 91.81 84 VAL A CA 1
ATOM 641 C C . VAL A 1 84 ? 3.994 -9.496 -10.402 1.00 91.81 84 VAL A C 1
ATOM 643 O O . VAL A 1 84 ? 5.076 -9.032 -10.053 1.00 91.81 84 VAL A O 1
ATOM 646 N N . CYS A 1 85 ? 3.207 -10.210 -9.604 1.00 92.62 85 CYS A N 1
ATOM 647 C CA . CYS A 1 85 ? 3.583 -10.596 -8.251 1.00 92.62 85 CYS A CA 1
ATOM 648 C C . CYS A 1 85 ? 4.289 -11.954 -8.258 1.00 92.62 85 CYS A C 1
ATOM 650 O O . CYS A 1 85 ? 3.851 -12.876 -8.951 1.00 92.62 85 CYS A O 1
ATOM 652 N N . ASP A 1 86 ? 5.319 -12.098 -7.427 1.00 92.75 86 ASP A N 1
ATOM 653 C CA . ASP A 1 86 ? 5.894 -13.407 -7.127 1.00 92.75 86 ASP A CA 1
ATOM 654 C C . ASP A 1 86 ? 4.886 -14.241 -6.317 1.00 92.75 86 ASP A C 1
ATOM 656 O O . ASP A 1 86 ? 4.194 -13.723 -5.434 1.00 92.75 86 ASP A O 1
ATOM 660 N N . ALA A 1 87 ? 4.779 -15.537 -6.621 1.00 95.25 87 ALA A N 1
ATOM 661 C CA . ALA A 1 87 ? 3.770 -16.408 -6.014 1.00 95.25 87 ALA A CA 1
ATOM 662 C C . ALA A 1 87 ? 3.923 -16.519 -4.486 1.00 95.25 87 ALA A C 1
ATOM 664 O O . ALA A 1 87 ? 2.931 -16.506 -3.764 1.00 95.25 87 ALA A O 1
ATOM 665 N N . ASP A 1 88 ? 5.157 -16.544 -3.981 1.00 94.25 88 ASP A N 1
ATOM 666 C CA . ASP A 1 88 ? 5.454 -16.598 -2.547 1.00 94.25 88 ASP A CA 1
ATOM 667 C C . ASP A 1 88 ? 5.003 -15.330 -1.798 1.00 94.25 88 ASP A C 1
ATOM 669 O O . ASP A 1 88 ? 4.531 -15.413 -0.662 1.00 94.25 88 ASP A O 1
ATOM 673 N N . ARG A 1 89 ? 5.091 -14.160 -2.444 1.00 93.00 89 ARG A N 1
ATOM 674 C CA . ARG A 1 89 ? 4.575 -12.883 -1.930 1.00 93.00 89 ARG A CA 1
ATOM 675 C C . ARG A 1 89 ? 3.060 -12.894 -1.854 1.00 93.00 89 ARG A C 1
ATOM 677 O O . ARG A 1 89 ? 2.509 -12.519 -0.823 1.00 93.00 89 ARG A O 1
ATOM 684 N N . VAL A 1 90 ? 2.401 -13.368 -2.910 1.00 94.75 90 VAL A N 1
ATOM 685 C CA . VAL A 1 90 ? 0.940 -13.510 -2.931 1.00 94.75 90 VAL A CA 1
ATOM 686 C C . VAL A 1 90 ? 0.490 -14.470 -1.834 1.00 94.75 90 VAL A C 1
ATOM 688 O O . VAL A 1 90 ? -0.377 -14.116 -1.040 1.00 94.75 90 VAL A O 1
ATOM 691 N N . ASP A 1 91 ? 1.127 -15.634 -1.715 1.00 95.62 91 ASP A N 1
ATOM 692 C CA . ASP A 1 91 ? 0.818 -16.607 -0.667 1.00 95.62 91 ASP A CA 1
ATOM 693 C C . ASP A 1 91 ? 1.041 -16.034 0.735 1.00 95.62 91 ASP A C 1
ATOM 695 O O . ASP A 1 91 ? 0.300 -16.355 1.666 1.00 95.62 91 ASP A O 1
ATOM 699 N N . TYR A 1 92 ? 2.081 -15.219 0.927 1.00 94.25 92 TYR A N 1
ATOM 700 C CA . TYR A 1 92 ? 2.313 -14.514 2.186 1.00 94.25 92 TYR A CA 1
ATOM 701 C C . TYR A 1 92 ? 1.175 -13.528 2.488 1.00 94.25 92 TYR A C 1
ATOM 703 O O . TYR A 1 92 ? 0.619 -13.572 3.584 1.00 94.25 92 TYR A O 1
ATOM 711 N N . TRP A 1 93 ? 0.769 -12.701 1.520 1.00 95.12 93 TRP A N 1
ATOM 712 C CA . TRP A 1 93 ? -0.323 -11.739 1.701 1.00 95.12 93 TRP A CA 1
ATOM 713 C C . TRP A 1 93 ? -1.671 -12.414 1.961 1.00 95.12 93 TRP A C 1
ATOM 715 O O . TRP A 1 93 ? -2.416 -11.973 2.830 1.00 95.12 93 TRP A O 1
ATOM 725 N N . LEU A 1 94 ? -1.971 -13.513 1.265 1.00 95.31 94 LEU A N 1
ATOM 726 C CA . LEU A 1 94 ? -3.212 -14.274 1.445 1.00 95.31 94 LEU A CA 1
ATOM 727 C C . LEU A 1 94 ? -3.312 -14.947 2.820 1.00 95.31 94 LEU A C 1
ATOM 729 O O . LEU A 1 94 ? -4.413 -15.178 3.312 1.00 95.31 94 LEU A O 1
ATOM 733 N N . ARG A 1 95 ? -2.173 -15.269 3.442 1.00 95.44 95 ARG A N 1
ATOM 734 C CA . ARG A 1 95 ? -2.102 -15.836 4.799 1.00 95.44 95 ARG A CA 1
ATOM 735 C C . ARG A 1 95 ? -1.947 -14.774 5.885 1.00 95.44 95 ARG A C 1
ATOM 737 O O . ARG A 1 95 ? -1.939 -15.122 7.066 1.00 95.44 95 ARG A O 1
ATOM 744 N N . TYR A 1 96 ? -1.785 -13.507 5.510 1.00 94.06 96 TYR A N 1
ATOM 745 C CA . TYR A 1 96 ? -1.623 -12.427 6.469 1.00 94.06 96 TYR A CA 1
ATOM 746 C C . TYR A 1 96 ? -2.888 -12.309 7.327 1.00 94.06 96 TYR A C 1
ATOM 748 O O . TYR A 1 96 ? -4.005 -12.456 6.835 1.00 94.06 96 TYR A O 1
ATOM 756 N N . GLY A 1 97 ? -2.736 -12.031 8.624 1.00 93.25 97 GLY A N 1
ATOM 757 C CA . GLY A 1 97 ? -3.857 -12.034 9.579 1.00 93.25 97 GLY A CA 1
ATOM 758 C C . GLY A 1 97 ? -4.902 -10.930 9.362 1.00 93.25 97 GLY A C 1
ATOM 759 O O . GLY A 1 97 ? -5.804 -10.767 10.180 1.00 93.25 97 GLY A O 1
ATOM 760 N N . ARG A 1 98 ? -4.752 -10.126 8.306 1.00 93.06 98 ARG A N 1
ATOM 761 C CA . ARG A 1 98 ? -5.581 -8.975 7.940 1.00 93.06 98 ARG A CA 1
ATOM 762 C C . ARG A 1 98 ? -5.564 -8.825 6.416 1.00 93.06 98 ARG A C 1
ATOM 764 O O . ARG A 1 98 ? -4.579 -9.236 5.802 1.00 93.06 98 ARG A O 1
ATOM 771 N N . PRO A 1 99 ? -6.578 -8.193 5.800 1.00 96.06 99 PRO A N 1
ATOM 772 C CA . PRO A 1 99 ? -6.538 -7.911 4.371 1.00 96.06 99 PRO A CA 1
ATOM 773 C C . PRO A 1 99 ? -5.301 -7.085 4.002 1.00 96.06 99 PRO A C 1
ATOM 775 O O . PRO A 1 99 ? -4.962 -6.124 4.701 1.00 96.06 99 PRO A O 1
ATOM 778 N N . VAL A 1 100 ? -4.653 -7.465 2.900 1.00 96.75 100 VAL A N 1
ATOM 779 C CA . VAL A 1 100 ? -3.503 -6.752 2.338 1.00 96.75 100 VAL A CA 1
ATOM 780 C C . VAL A 1 100 ? -3.942 -6.005 1.086 1.00 96.75 100 VAL A C 1
ATOM 782 O O . VAL A 1 100 ? -4.502 -6.604 0.169 1.00 96.75 100 VAL A O 1
ATOM 785 N N . VAL A 1 101 ? -3.661 -4.706 1.034 1.00 96.94 101 VAL A N 1
ATOM 786 C CA . VAL A 1 101 ? -3.797 -3.889 -0.173 1.00 96.94 101 VAL A CA 1
ATOM 787 C C . VAL A 1 101 ? -2.433 -3.723 -0.837 1.00 96.94 101 VAL A C 1
ATOM 789 O O . VAL A 1 101 ? -1.443 -3.386 -0.188 1.00 96.94 101 VAL A O 1
ATOM 792 N N . LEU A 1 102 ? -2.379 -3.973 -2.144 1.00 96.12 102 LEU A N 1
ATOM 793 C CA . LEU A 1 102 ? -1.213 -3.675 -2.967 1.00 96.12 102 LEU A CA 1
ATOM 794 C C . LEU A 1 102 ? -1.407 -2.296 -3.602 1.00 96.12 102 LEU A C 1
ATOM 796 O O . LEU A 1 102 ? -2.367 -2.089 -4.341 1.00 96.12 102 LEU A O 1
ATOM 800 N N . ILE A 1 103 ? -0.499 -1.369 -3.312 1.00 96.62 103 ILE A N 1
ATOM 801 C CA . ILE A 1 103 ? -0.555 0.013 -3.785 1.00 96.62 103 ILE A CA 1
ATOM 802 C C . ILE A 1 103 ? 0.605 0.248 -4.747 1.00 96.62 103 ILE A C 1
ATOM 804 O O . ILE A 1 103 ? 1.771 0.200 -4.357 1.00 96.62 103 ILE A O 1
ATOM 808 N N . CYS A 1 104 ? 0.279 0.507 -6.007 1.00 95.56 104 CYS A N 1
ATOM 809 C CA . CYS A 1 104 ? 1.249 0.811 -7.051 1.00 95.56 104 CYS A CA 1
ATOM 810 C C . CYS A 1 104 ? 1.304 2.325 -7.274 1.00 95.56 104 CYS A C 1
ATOM 812 O O . CYS A 1 104 ? 0.267 2.951 -7.482 1.00 95.56 104 CYS A O 1
ATOM 814 N N . VAL A 1 105 ? 2.507 2.895 -7.225 1.00 95.25 105 VAL A N 1
ATOM 815 C CA . VAL A 1 105 ? 2.769 4.324 -7.434 1.00 95.25 105 VAL A CA 1
ATOM 816 C C . VAL A 1 105 ? 3.782 4.475 -8.565 1.00 95.25 105 VAL A C 1
ATOM 818 O O . VAL A 1 105 ? 4.858 3.870 -8.516 1.00 95.25 105 VAL A O 1
ATOM 821 N N . ASP A 1 106 ? 3.423 5.271 -9.564 1.00 89.06 106 ASP A N 1
ATOM 822 C CA . ASP A 1 106 ? 4.270 5.681 -10.688 1.00 89.06 106 ASP A CA 1
ATOM 823 C C . ASP A 1 106 ? 4.534 7.190 -10.620 1.00 89.06 106 ASP A C 1
ATOM 825 O O . ASP A 1 106 ? 3.561 7.942 -10.373 1.00 89.06 106 ASP A O 1
#

Sequence (106 aa):
MAGRLTMPRRSVQQRAGFRAEAFVDKAVSDAGHVWNNTLRDFGIDGHIEFVDTERQVSGFAVAAQVKGTEVGFPGDNAAGFRFVCDADRVDYWLRYGRPVVLICVD

pLDDT: mean 90.85, std 9.91, range [44.22, 98.25]

Nearest PDB structures (foldseek):
  8biq-assembly1_C  TM=2.259E-01  e=3.892E+00  Metallosphaera sedula DSM 5348

Secondary structure (DSSP, 8-state):
-----PPPPPPHHHHHHHHHHHHHHHHHHHTT-EEEE-SS-SS--EEEEEE-TTS-EEEEEEEEEEEE-SS--TT-BTTB---PPPHHHHHHHHTSSS-EEEEEE-

Mean predicted aligned error: 5.37 Å

Foldseek 3Di:
DPPPPDPDDQDQQNVQQVVQLVVVCVVLVVVLWHWAADPDDPFFGTKTFDADPVRHGPPDIETEGEGGDPPDADPDDPVGHDDDDDPVSVVCQVPPPGHYDYHYYD

Radius of gyration: 16.8 Å; Cα contacts (8 Å, |Δi|>4): 148; chains: 1; bounding box: 62×30×36 Å